Protein AF-A0A3B9K7N0-F1 (afdb_monomer)

Foldseek 3Di:
DDPDDDPPPDDPPPVVVVVVVVVVVVVVVVVVVVVVVVVVVVVVVVVVLLVVLQVVQVVVVVVVVVVLQVQLLVLLVVVDDPVVSQVSSVHQKDWDWGDRDDFKIWIWIKGADRDPDNPDDRIDGPDTDIDGNDPPPPPPPPPPDD

Radius of gyration: 33.77 Å; Cα contacts (8 Å, |Δi|>4): 117; chains: 1; bounding box: 72×51×93 Å

Secondary structure (DSSP, 8-state):
-----------TTHHHHHHHHHHHHHHHHHHHHHHHHHHHHHHHHHHHHHHHHHHHHHHHHHHHHHHHHHHHHHHHHTT--HHHHHHHTT-SEEEEEEE-SSSEEEEEEEEE---SSTTS-SEEEEEEEEEES-------------

Mean predicted aligned error: 15.05 Å

Structure (mmCIF, N/CA/C/O backbone):
data_AF-A0A3B9K7N0-F1
#
_entry.id   AF-A0A3B9K7N0-F1
#
loop_
_atom_site.group_PDB
_atom_site.id
_atom_site.type_symbol
_atom_site.label_atom_id
_atom_site.label_alt_id
_atom_site.label_comp_id
_atom_site.label_asym_id
_atom_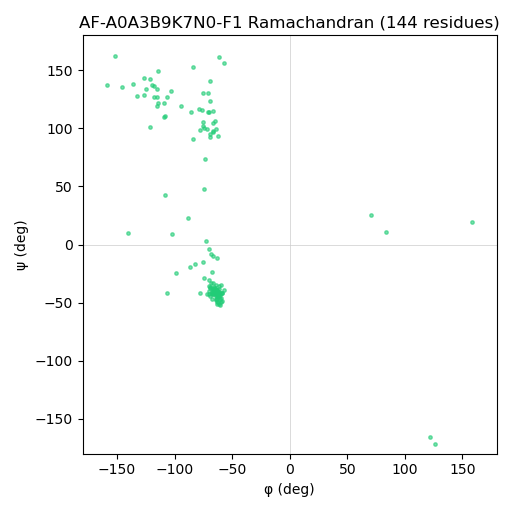site.label_entity_id
_atom_site.label_seq_id
_atom_site.pdbx_PDB_ins_code
_atom_site.Cartn_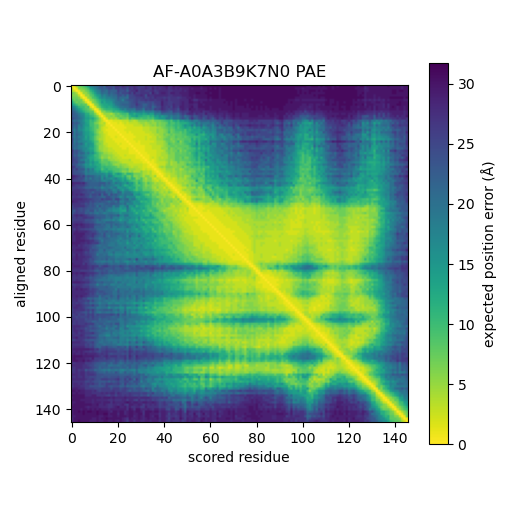x
_atom_site.Cartn_y
_atom_site.Cartn_z
_atom_site.occupancy
_atom_site.B_iso_or_equiv
_atom_site.auth_seq_id
_atom_site.auth_comp_id
_atom_site.auth_asym_id
_atom_site.auth_atom_id
_atom_site.pdbx_PDB_model_num
ATOM 1 N N . MET A 1 1 ? 36.364 42.336 -68.145 1.00 42.03 1 MET A N 1
ATOM 2 C CA . MET A 1 1 ? 36.746 42.278 -66.713 1.00 42.03 1 MET A CA 1
ATOM 3 C C . MET A 1 1 ? 36.376 40.901 -66.170 1.00 42.03 1 MET A C 1
ATOM 5 O O . MET A 1 1 ? 35.210 40.668 -65.898 1.00 42.03 1 MET A O 1
ATOM 9 N N . SER A 1 2 ? 37.329 39.967 -66.097 1.00 43.78 2 SER A N 1
ATOM 10 C CA . SER A 1 2 ? 37.081 38.584 -65.657 1.00 43.78 2 SER A CA 1
ATOM 11 C C . SER A 1 2 ? 37.687 38.366 -64.269 1.00 43.78 2 SER A C 1
ATOM 13 O O . SER A 1 2 ? 38.906 38.403 -64.105 1.00 43.78 2 SER A O 1
ATOM 15 N N . ARG A 1 3 ? 36.837 38.200 -63.247 1.00 51.91 3 ARG A N 1
ATOM 16 C CA . ARG A 1 3 ? 37.251 37.838 -61.883 1.00 51.91 3 ARG A CA 1
ATOM 17 C C . ARG A 1 3 ? 37.406 36.319 -61.808 1.00 51.91 3 ARG A C 1
ATOM 19 O O . ARG A 1 3 ? 36.464 35.604 -61.489 1.00 51.91 3 ARG A O 1
ATOM 26 N N . SER A 1 4 ? 38.615 35.839 -62.081 1.00 51.88 4 SER A N 1
ATOM 27 C CA . SER A 1 4 ? 38.997 34.448 -61.835 1.00 51.88 4 SER A CA 1
ATOM 28 C C . SER A 1 4 ? 39.195 34.224 -60.333 1.00 51.88 4 SER A C 1
ATOM 30 O O . SER A 1 4 ? 40.235 34.574 -59.771 1.00 51.88 4 SER A O 1
ATOM 32 N N . ARG A 1 5 ? 38.188 33.648 -59.669 1.00 59.75 5 ARG A N 1
ATOM 33 C CA . ARG A 1 5 ? 38.256 33.222 -58.266 1.00 59.75 5 ARG A CA 1
ATOM 34 C C . ARG A 1 5 ? 39.081 31.932 -58.193 1.00 59.75 5 ARG A C 1
ATOM 36 O O . ARG A 1 5 ? 38.597 30.865 -58.552 1.00 59.75 5 ARG A O 1
ATOM 43 N N . ARG A 1 6 ? 40.346 32.037 -57.774 1.00 51.53 6 ARG A N 1
ATOM 44 C CA . ARG A 1 6 ? 41.203 30.871 -57.512 1.00 51.53 6 ARG A CA 1
ATOM 45 C C . ARG A 1 6 ? 40.702 30.168 -56.250 1.00 51.53 6 ARG A C 1
ATOM 47 O O . ARG A 1 6 ? 40.781 30.734 -55.165 1.00 51.53 6 ARG A O 1
ATOM 54 N N . ILE A 1 7 ? 40.194 28.949 -56.401 1.00 62.69 7 ILE A N 1
ATOM 55 C CA . ILE A 1 7 ? 40.006 28.011 -55.293 1.00 62.69 7 ILE A CA 1
ATOM 56 C C . ILE A 1 7 ? 41.392 27.429 -55.011 1.00 62.69 7 ILE A C 1
ATOM 58 O O . ILE A 1 7 ? 41.884 26.575 -55.745 1.00 62.69 7 ILE A O 1
ATOM 62 N N . THR A 1 8 ? 42.076 27.957 -54.000 1.00 51.75 8 THR A N 1
ATOM 63 C CA . THR A 1 8 ? 43.315 27.369 -53.488 1.00 51.75 8 THR A CA 1
ATOM 64 C C . THR A 1 8 ? 42.966 26.090 -52.738 1.00 51.75 8 THR A C 1
ATOM 66 O O . THR A 1 8 ? 42.521 26.123 -51.594 1.00 51.75 8 THR A O 1
ATOM 69 N N . THR A 1 9 ? 43.150 24.960 -53.414 1.00 52.62 9 THR A N 1
ATOM 70 C CA . THR A 1 9 ? 43.109 23.610 -52.847 1.00 52.62 9 THR A CA 1
ATOM 71 C C . THR A 1 9 ? 44.373 23.343 -52.019 1.00 52.62 9 THR A C 1
ATOM 73 O O . THR A 1 9 ? 45.264 22.607 -52.429 1.00 52.62 9 THR A O 1
ATOM 76 N N . THR A 1 10 ? 44.470 23.951 -50.839 1.00 52.88 10 THR A N 1
ATOM 77 C CA . THR A 1 10 ? 45.488 23.603 -49.835 1.00 52.88 10 THR A CA 1
ATOM 78 C C . THR A 1 10 ? 44.758 23.180 -48.564 1.00 52.88 10 THR A C 1
ATOM 80 O O . THR A 1 10 ? 44.257 24.033 -47.841 1.00 52.88 10 THR A O 1
ATOM 83 N N . GLY A 1 11 ? 44.646 21.870 -48.302 1.00 55.78 11 GLY A N 1
ATOM 84 C CA . GLY A 1 11 ? 44.028 21.378 -47.056 1.00 55.78 11 GLY A CA 1
ATOM 85 C C . GLY A 1 11 ? 43.488 19.940 -47.039 1.00 55.78 11 GLY A C 1
ATOM 86 O O . GLY A 1 11 ? 42.659 19.622 -46.193 1.00 55.78 11 GLY A O 1
ATOM 87 N N . GLY A 1 12 ? 43.918 19.057 -47.948 1.00 59.78 12 GLY A N 1
ATOM 88 C CA . GLY A 1 12 ? 43.314 17.729 -48.163 1.00 59.78 12 GLY A CA 1
ATOM 89 C C . GLY A 1 12 ? 43.551 16.642 -47.098 1.00 59.78 12 GLY A C 1
ATOM 90 O O . GLY A 1 12 ? 43.106 15.522 -47.304 1.00 59.78 12 GLY A O 1
ATOM 91 N N . GLY A 1 13 ? 44.231 16.925 -45.979 1.00 61.78 13 GLY A N 1
ATOM 92 C CA . GLY A 1 13 ? 44.511 15.929 -44.924 1.00 61.78 13 GLY A CA 1
ATOM 93 C C . GLY A 1 13 ? 43.689 16.106 -43.640 1.00 61.78 13 GLY A C 1
ATOM 94 O O . GLY A 1 13 ? 43.159 15.141 -43.095 1.00 61.78 13 GLY A O 1
ATOM 95 N N . PHE A 1 14 ? 43.521 17.348 -43.175 1.00 61.09 14 PHE A N 1
ATOM 96 C CA . PHE A 1 14 ? 42.853 17.642 -41.899 1.00 61.09 14 PHE A CA 1
ATOM 97 C C . PHE A 1 14 ? 41.325 17.480 -41.951 1.00 61.09 14 PHE A C 1
ATOM 99 O O . PHE A 1 14 ? 40.706 17.131 -40.950 1.00 61.09 14 PHE A O 1
ATOM 106 N N . SER A 1 15 ? 40.706 17.677 -43.119 1.00 82.06 15 SER A N 1
ATOM 107 C CA . SER A 1 15 ? 39.247 17.565 -43.257 1.00 82.06 15 SER A CA 1
ATOM 108 C C . SER A 1 15 ? 38.740 16.123 -43.132 1.00 82.06 15 SER A C 1
ATOM 110 O O . SER A 1 15 ? 37.626 15.914 -42.662 1.00 82.06 15 SER A O 1
ATOM 112 N N . LEU A 1 16 ? 39.538 15.128 -43.536 1.00 83.62 16 LEU A N 1
ATOM 113 C CA . LEU A 1 16 ? 39.151 13.712 -43.491 1.00 83.62 16 LEU A CA 1
ATOM 114 C C . LEU A 1 16 ? 39.263 13.145 -42.075 1.00 83.62 16 LEU A C 1
ATOM 116 O O . LEU A 1 16 ? 38.366 12.437 -41.626 1.00 83.62 16 LEU A O 1
ATOM 120 N N . ILE A 1 17 ? 40.329 13.494 -41.350 1.00 87.88 17 ILE A N 1
ATOM 121 C CA . ILE A 1 17 ? 40.507 13.031 -39.970 1.00 87.88 17 ILE A CA 1
ATOM 122 C C . ILE A 1 17 ? 39.485 13.662 -39.019 1.00 87.88 17 ILE A C 1
ATOM 124 O O . ILE A 1 17 ? 38.956 12.971 -38.153 1.00 87.88 17 ILE A O 1
ATOM 128 N N . LEU A 1 18 ? 39.130 14.937 -39.230 1.00 88.88 18 LEU A N 1
ATOM 129 C CA . LEU A 1 18 ? 38.065 15.596 -38.473 1.00 88.88 18 LEU A CA 1
ATOM 130 C C . LEU A 1 18 ? 36.705 14.937 -38.738 1.00 88.88 18 LEU A C 1
ATOM 132 O O . LEU A 1 18 ? 35.941 14.692 -37.808 1.00 88.88 18 LEU A O 1
ATOM 136 N N . LEU A 1 19 ? 36.421 14.604 -39.999 1.00 88.94 19 LEU A N 1
ATOM 137 C CA . LEU A 1 19 ? 35.177 13.946 -40.387 1.00 88.94 19 LEU A CA 1
ATOM 138 C C . LEU A 1 19 ? 35.069 12.530 -39.805 1.00 88.94 19 LEU A C 1
ATOM 140 O O . LEU A 1 19 ? 34.014 12.164 -39.294 1.00 88.94 19 LEU A O 1
ATOM 144 N N . LEU A 1 20 ? 36.161 11.762 -39.807 1.00 91.12 20 LEU A N 1
ATOM 145 C CA . LEU A 1 20 ? 36.214 10.452 -39.152 1.00 91.12 20 LEU A CA 1
ATOM 146 C C . LEU A 1 20 ? 36.023 10.561 -37.637 1.00 91.12 20 LEU A C 1
ATOM 148 O O . LEU A 1 20 ? 35.298 9.755 -37.060 1.00 91.12 20 LEU A O 1
ATOM 152 N N . PHE A 1 21 ? 36.617 11.567 -36.993 1.00 92.69 21 PHE A N 1
ATOM 153 C CA . PHE A 1 21 ? 36.438 11.793 -35.561 1.00 92.69 21 PHE A CA 1
ATOM 154 C C . PHE A 1 21 ? 34.985 12.135 -35.212 1.00 92.69 21 PHE A C 1
ATOM 156 O O . PHE A 1 21 ? 34.425 11.560 -34.281 1.00 92.69 21 PHE A O 1
ATOM 163 N N . ILE A 1 22 ? 34.344 13.007 -35.997 1.00 92.38 22 ILE A N 1
ATOM 164 C CA . ILE A 1 22 ? 32.924 13.342 -35.827 1.00 92.38 22 ILE A CA 1
ATOM 165 C C . ILE A 1 22 ? 32.056 12.099 -36.043 1.00 92.38 22 ILE A C 1
ATOM 167 O O . ILE A 1 22 ? 31.175 11.832 -35.229 1.00 92.38 22 ILE A O 1
ATOM 171 N N . LEU A 1 23 ? 32.329 11.299 -37.078 1.00 93.88 23 LEU A N 1
ATOM 172 C CA . LEU A 1 23 ? 31.593 10.061 -37.338 1.00 93.88 23 LEU A CA 1
ATOM 173 C C . LEU A 1 23 ? 31.722 9.075 -36.167 1.00 93.88 23 LEU A C 1
ATOM 175 O O . LEU A 1 23 ? 30.716 8.557 -35.691 1.00 93.88 23 LEU A O 1
ATOM 179 N N . LEU A 1 24 ? 32.939 8.868 -35.652 1.00 92.00 24 LEU A N 1
ATOM 180 C CA . LEU A 1 24 ? 33.180 8.032 -34.473 1.00 92.00 24 LEU A CA 1
ATOM 181 C C . LEU A 1 24 ? 32.476 8.586 -33.229 1.00 92.00 24 LEU A C 1
ATOM 183 O O . LEU A 1 24 ? 31.887 7.814 -32.475 1.00 92.00 24 LEU A O 1
ATOM 187 N N . SER A 1 25 ? 32.480 9.908 -33.030 1.00 90.50 25 SER A N 1
ATOM 188 C CA . SER A 1 25 ? 31.770 10.543 -31.915 1.00 90.50 25 SER A CA 1
ATOM 189 C C . SER A 1 25 ? 30.254 10.367 -32.017 1.00 90.50 25 SER A C 1
ATOM 191 O O . SER A 1 25 ? 29.612 10.082 -31.011 1.00 90.50 25 SER A O 1
ATOM 193 N N . LEU A 1 26 ? 29.689 10.446 -33.226 1.00 92.62 26 LEU A N 1
ATOM 194 C CA . LEU A 1 26 ? 28.260 10.274 -33.468 1.00 92.62 26 LEU A CA 1
ATOM 195 C C . LEU A 1 26 ? 27.838 8.818 -33.253 1.00 92.62 26 LEU A C 1
ATOM 197 O O . LEU A 1 26 ? 26.803 8.569 -32.646 1.00 92.62 26 LEU A O 1
ATOM 201 N N . VAL A 1 27 ? 28.664 7.861 -33.690 1.00 94.19 27 VAL A N 1
ATOM 202 C CA . VAL A 1 27 ? 28.450 6.429 -33.437 1.00 94.19 27 VAL A CA 1
ATOM 203 C C . VAL A 1 27 ? 28.536 6.133 -31.941 1.00 94.19 27 VAL A C 1
ATOM 205 O O . VAL A 1 27 ? 27.628 5.510 -31.404 1.00 94.19 27 VAL A O 1
ATOM 208 N N . CYS A 1 28 ? 29.565 6.626 -31.246 1.00 91.44 28 CYS A N 1
ATOM 209 C CA . CYS A 1 28 ? 29.708 6.452 -29.800 1.00 91.44 28 CYS A CA 1
ATOM 210 C C . CYS A 1 28 ? 28.505 7.049 -29.049 1.00 91.44 28 CYS A C 1
ATOM 212 O O . CYS A 1 28 ? 27.859 6.365 -28.256 1.00 91.44 28 CYS A O 1
ATOM 214 N N . PHE A 1 29 ? 28.125 8.286 -29.373 1.00 87.62 29 PHE A N 1
ATOM 215 C CA . PHE A 1 29 ? 26.967 8.945 -28.776 1.00 87.62 29 PHE A CA 1
ATOM 216 C C . PHE A 1 29 ? 25.656 8.200 -29.064 1.00 87.62 29 PHE A C 1
ATOM 218 O O . PHE A 1 29 ? 24.862 7.993 -28.151 1.00 87.62 29 PHE A O 1
ATOM 225 N N . ALA A 1 30 ? 25.446 7.722 -30.293 1.00 89.94 30 ALA A N 1
ATOM 226 C CA . ALA A 1 30 ? 24.279 6.917 -30.647 1.00 89.94 30 ALA A CA 1
ATOM 227 C C . ALA A 1 30 ? 24.247 5.587 -29.878 1.00 89.94 30 ALA A C 1
ATOM 229 O O . ALA A 1 30 ? 23.196 5.188 -29.379 1.00 89.94 30 ALA A O 1
ATOM 230 N N . THR A 1 31 ? 25.394 4.919 -29.719 1.00 89.38 31 THR A N 1
ATOM 231 C CA . THR A 1 31 ? 25.474 3.685 -28.925 1.00 89.38 31 THR A CA 1
ATOM 232 C C . THR A 1 31 ? 25.181 3.930 -27.448 1.00 89.38 31 THR A C 1
ATOM 234 O O . THR A 1 31 ? 24.424 3.162 -26.858 1.00 89.38 31 THR A O 1
ATOM 237 N N . LEU A 1 32 ? 25.694 5.021 -26.866 1.00 86.88 32 LEU A N 1
ATOM 238 C CA . LEU A 1 32 ? 25.362 5.428 -25.499 1.00 86.88 32 LEU A CA 1
ATOM 239 C C . LEU A 1 32 ? 23.881 5.803 -25.370 1.00 86.88 32 LEU A C 1
ATOM 241 O O . LEU A 1 32 ? 23.263 5.430 -24.383 1.00 86.88 32 LEU A O 1
ATOM 245 N N . SER A 1 33 ? 23.292 6.476 -26.363 1.00 89.81 33 SER A N 1
ATOM 246 C CA . SER A 1 33 ? 21.869 6.840 -26.369 1.00 89.81 33 SER A CA 1
ATOM 247 C C . SER A 1 33 ? 20.962 5.607 -26.387 1.00 89.81 33 SER A C 1
ATOM 249 O O . SER A 1 33 ? 20.004 5.553 -25.623 1.00 89.81 33 SER A O 1
ATOM 251 N N . ILE A 1 34 ? 21.292 4.580 -27.178 1.00 85.62 34 ILE A N 1
ATOM 252 C CA . ILE A 1 34 ? 20.548 3.309 -27.199 1.00 85.62 34 ILE A CA 1
ATOM 253 C C . ILE A 1 34 ? 20.766 2.520 -25.902 1.00 85.62 34 ILE A C 1
ATOM 255 O O . ILE A 1 34 ? 19.821 1.947 -25.363 1.00 85.62 34 ILE A O 1
ATOM 259 N N . ALA A 1 35 ? 22.001 2.469 -25.395 1.00 81.19 35 ALA A N 1
ATOM 260 C CA . ALA A 1 35 ? 22.305 1.790 -24.138 1.00 81.19 35 ALA A CA 1
ATOM 261 C C . ALA A 1 35 ? 21.596 2.455 -22.947 1.00 81.19 35 ALA A C 1
ATOM 263 O O . ALA A 1 35 ? 21.023 1.745 -22.123 1.00 81.19 35 ALA A O 1
ATOM 264 N N . SER A 1 36 ? 21.576 3.793 -22.904 1.00 78.75 36 SER A N 1
ATOM 265 C CA . SER A 1 36 ? 20.813 4.582 -21.932 1.00 78.75 36 SER A CA 1
ATOM 266 C C . SER A 1 36 ? 19.328 4.298 -22.072 1.00 78.75 36 SER A C 1
ATOM 268 O O . SER A 1 36 ? 18.722 3.878 -21.103 1.00 78.75 36 SER A O 1
ATOM 270 N N . ALA A 1 37 ? 18.762 4.382 -23.282 1.00 79.44 37 ALA A N 1
ATOM 271 C CA . ALA A 1 37 ? 17.339 4.131 -23.504 1.00 79.44 37 ALA A CA 1
ATOM 272 C C . ALA A 1 37 ? 16.900 2.733 -23.038 1.00 79.44 37 ALA A C 1
ATOM 274 O O . ALA A 1 37 ? 15.842 2.595 -22.441 1.00 79.44 37 ALA A O 1
ATOM 275 N N . ARG A 1 38 ? 17.726 1.698 -23.245 1.00 71.00 38 ARG A N 1
ATOM 276 C CA . ARG A 1 38 ? 17.452 0.339 -22.737 1.00 71.00 38 ARG A CA 1
ATOM 277 C C . ARG A 1 38 ? 17.559 0.234 -21.217 1.00 71.00 38 ARG A C 1
ATOM 279 O O . ARG A 1 38 ? 16.814 -0.523 -20.598 1.00 71.00 38 ARG A O 1
ATOM 286 N N . ALA A 1 39 ? 18.517 0.936 -20.615 1.00 70.62 39 ALA A N 1
ATOM 287 C CA . ALA A 1 39 ? 18.645 0.992 -19.162 1.00 70.62 39 ALA A CA 1
ATOM 288 C C . ALA A 1 39 ? 17.454 1.734 -18.536 1.00 70.62 39 ALA A C 1
ATOM 290 O O . ALA A 1 39 ? 16.888 1.252 -17.556 1.00 70.62 39 ALA A O 1
ATOM 291 N N . ASP A 1 40 ? 17.045 2.842 -19.152 1.00 75.00 40 ASP A N 1
ATOM 292 C CA . ASP A 1 40 ? 15.901 3.662 -18.765 1.00 75.00 40 ASP A CA 1
ATOM 293 C C . ASP A 1 40 ? 14.580 2.897 -18.947 1.00 75.00 40 ASP A C 1
ATOM 295 O O . ASP A 1 40 ? 13.730 2.947 -18.066 1.00 75.00 40 ASP A O 1
ATOM 299 N N . GLU A 1 41 ? 14.421 2.119 -20.024 1.00 66.81 41 GLU A N 1
ATOM 300 C CA . GLU A 1 41 ? 13.249 1.262 -20.271 1.00 66.81 41 GLU A CA 1
ATOM 301 C C . GLU A 1 41 ? 13.109 0.172 -19.203 1.00 66.81 41 GLU A C 1
ATOM 303 O O . GLU A 1 41 ? 12.066 0.066 -18.560 1.00 66.81 41 GLU A O 1
ATOM 308 N N . LYS A 1 42 ? 14.181 -0.581 -18.929 1.00 69.94 42 LYS A N 1
ATOM 309 C CA . LYS A 1 42 ? 14.178 -1.607 -17.872 1.00 69.94 42 LYS A CA 1
ATOM 310 C C . LYS A 1 42 ? 13.886 -1.010 -16.494 1.00 69.94 42 LYS A C 1
ATOM 312 O O . LYS A 1 42 ? 13.297 -1.665 -15.634 1.00 69.94 42 LYS A O 1
ATOM 317 N N . LEU A 1 43 ? 14.353 0.210 -16.250 1.00 68.81 43 LEU A N 1
ATOM 318 C CA . LEU A 1 43 ? 14.085 0.924 -15.012 1.00 68.81 43 LEU A CA 1
ATOM 319 C C . LEU A 1 43 ? 12.620 1.390 -14.951 1.00 68.81 43 LEU A C 1
ATOM 321 O O . LEU A 1 43 ? 11.975 1.213 -13.921 1.00 68.81 43 LEU A O 1
ATOM 325 N N . ALA A 1 44 ? 12.079 1.913 -16.052 1.00 64.44 44 ALA A N 1
ATOM 326 C CA . ALA A 1 44 ? 10.685 2.332 -16.169 1.00 64.44 44 ALA A CA 1
ATOM 327 C C . ALA A 1 44 ? 9.705 1.161 -16.000 1.00 64.44 44 ALA A C 1
ATOM 329 O O . ALA A 1 44 ? 8.693 1.323 -15.323 1.00 64.44 44 ALA A O 1
ATOM 330 N N . GLU A 1 45 ? 10.017 -0.019 -16.541 1.00 70.00 45 GLU A N 1
ATOM 331 C CA . GLU A 1 45 ? 9.237 -1.241 -16.309 1.00 70.00 45 GLU A CA 1
ATOM 332 C C . GLU A 1 45 ? 9.195 -1.599 -14.825 1.00 70.00 45 GLU A C 1
ATOM 334 O O . GLU A 1 45 ? 8.114 -1.745 -14.264 1.00 70.00 45 GLU A O 1
ATOM 339 N N . LYS A 1 46 ? 10.351 -1.631 -14.151 1.00 70.69 46 LYS A N 1
ATOM 340 C CA . LYS A 1 46 ? 10.404 -1.896 -12.706 1.00 70.69 46 LYS A CA 1
ATOM 341 C C . LYS A 1 46 ? 9.601 -0.887 -11.890 1.00 70.69 46 LYS A C 1
ATOM 343 O O . LYS A 1 46 ? 8.921 -1.275 -10.945 1.00 70.69 46 LYS A O 1
ATOM 348 N N . TYR A 1 47 ? 9.684 0.397 -12.237 1.00 65.88 47 TYR A N 1
ATOM 349 C CA . TYR A 1 47 ? 8.896 1.433 -11.572 1.00 65.88 47 TYR A CA 1
ATOM 350 C C . TYR A 1 47 ? 7.397 1.259 -11.815 1.00 65.88 47 TYR A C 1
ATOM 352 O O . TYR A 1 47 ? 6.614 1.436 -10.884 1.00 65.88 47 TYR A O 1
ATOM 360 N N . ARG A 1 48 ? 6.992 0.896 -13.038 1.00 63.28 48 ARG A N 1
ATOM 361 C CA . ARG A 1 48 ? 5.591 0.619 -13.364 1.00 63.28 48 ARG A CA 1
ATOM 362 C C . ARG A 1 48 ? 5.072 -0.574 -12.568 1.00 63.28 48 ARG A C 1
ATOM 364 O O . ARG A 1 48 ? 4.051 -0.443 -11.909 1.00 63.28 48 ARG A O 1
ATOM 371 N N . ASP A 1 49 ? 5.802 -1.682 -12.563 1.00 71.81 49 ASP A N 1
ATOM 372 C CA . ASP A 1 49 ? 5.389 -2.904 -11.870 1.00 71.81 49 ASP A CA 1
ATOM 373 C C . ASP A 1 49 ? 5.294 -2.678 -10.348 1.00 71.81 49 ASP A C 1
ATOM 375 O O . ASP A 1 49 ? 4.350 -3.129 -9.698 1.00 71.81 49 ASP A O 1
ATOM 379 N N . GLN A 1 50 ? 6.227 -1.909 -9.773 1.00 74.31 50 GLN A N 1
ATOM 380 C CA . GLN A 1 50 ? 6.167 -1.506 -8.365 1.00 74.31 50 GLN A CA 1
ATOM 381 C C . GLN A 1 50 ? 4.932 -0.644 -8.064 1.00 74.31 50 GLN A C 1
ATOM 383 O O . GLN A 1 50 ? 4.269 -0.831 -7.044 1.00 74.31 50 GLN A O 1
ATOM 388 N N . ASN A 1 51 ? 4.622 0.301 -8.947 1.00 76.00 51 ASN A N 1
ATOM 389 C CA . ASN A 1 51 ? 3.485 1.197 -8.798 1.00 76.00 51 ASN A CA 1
ATOM 390 C C . ASN A 1 51 ? 2.148 0.446 -8.930 1.00 76.00 51 ASN A C 1
ATOM 392 O O . ASN A 1 51 ? 1.253 0.640 -8.110 1.00 76.00 51 ASN A O 1
ATOM 396 N N . ASP A 1 52 ? 2.035 -0.468 -9.894 1.00 81.31 52 ASP A N 1
ATOM 397 C CA . ASP A 1 52 ? 0.849 -1.309 -10.083 1.00 81.31 52 ASP A CA 1
ATOM 398 C C . ASP A 1 52 ? 0.609 -2.207 -8.861 1.00 81.31 52 ASP A C 1
ATOM 400 O O . ASP A 1 52 ? -0.515 -2.303 -8.363 1.00 81.31 52 ASP A O 1
ATOM 404 N N . SER A 1 53 ? 1.671 -2.802 -8.311 1.00 81.75 53 SER A N 1
ATOM 405 C CA . SER A 1 53 ? 1.568 -3.624 -7.105 1.00 81.75 53 SER A CA 1
ATOM 406 C C . SER A 1 53 ? 1.158 -2.825 -5.866 1.00 81.75 53 SER A C 1
ATOM 408 O O . SER A 1 53 ? 0.409 -3.343 -5.037 1.00 81.75 53 SER A O 1
ATOM 410 N N . TYR A 1 54 ? 1.622 -1.579 -5.730 1.00 82.06 54 TYR A N 1
ATOM 411 C CA . TYR A 1 54 ? 1.201 -0.698 -4.640 1.00 82.06 54 TYR A CA 1
ATOM 412 C C . TYR A 1 54 ? -0.295 -0.379 -4.729 1.00 82.06 54 TYR A C 1
ATOM 414 O O . TYR A 1 54 ? -1.013 -0.519 -3.739 1.00 82.06 54 TYR A O 1
ATOM 422 N N . TYR A 1 55 ? -0.790 -0.015 -5.915 1.00 85.06 55 TYR A N 1
ATOM 423 C CA . TYR A 1 55 ? -2.215 0.273 -6.093 1.00 85.06 55 TYR A CA 1
ATOM 424 C C . TYR A 1 55 ? -3.097 -0.965 -5.916 1.00 85.06 55 TYR A C 1
ATOM 426 O O . TYR A 1 55 ? -4.204 -0.846 -5.393 1.00 85.06 55 TYR A O 1
ATOM 434 N N 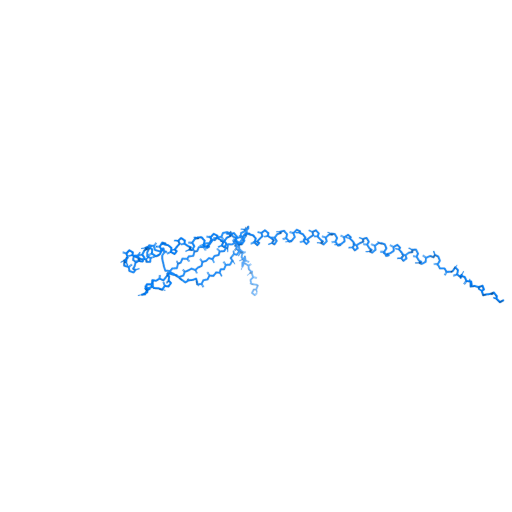. HIS A 1 56 ? -2.609 -2.151 -6.287 1.00 87.25 56 HIS A N 1
ATOM 435 C CA . HIS A 1 56 ? -3.309 -3.402 -6.008 1.00 87.25 56 HIS A CA 1
ATOM 436 C C . HIS A 1 56 ? -3.463 -3.639 -4.499 1.00 87.25 56 HIS A C 1
ATOM 438 O O . HIS A 1 56 ? -4.574 -3.866 -4.022 1.00 87.25 56 HIS A O 1
ATOM 444 N N . ALA A 1 57 ? -2.373 -3.503 -3.736 1.00 86.31 57 ALA A N 1
ATOM 445 C CA . ALA A 1 57 ? -2.390 -3.637 -2.279 1.00 86.31 57 ALA A CA 1
ATOM 446 C C . ALA A 1 57 ? -3.296 -2.593 -1.608 1.00 86.31 57 ALA A C 1
ATOM 448 O O . ALA A 1 57 ? -4.010 -2.905 -0.657 1.00 86.31 57 ALA A O 1
ATOM 449 N N . LEU A 1 58 ? -3.305 -1.361 -2.124 1.00 83.94 58 LEU A N 1
ATOM 450 C CA . LEU A 1 58 ? -4.179 -0.300 -1.627 1.00 83.94 58 LEU A CA 1
ATOM 451 C C . LEU A 1 58 ? -5.659 -0.609 -1.886 1.00 83.94 58 LEU A C 1
ATOM 453 O O . LEU A 1 58 ? -6.507 -0.358 -1.034 1.00 83.94 58 LEU A O 1
ATOM 457 N N . ASN A 1 59 ? -5.981 -1.184 -3.044 1.00 88.00 59 ASN A N 1
ATOM 458 C CA . ASN A 1 59 ? -7.349 -1.581 -3.353 1.00 88.00 59 ASN A CA 1
ATOM 459 C C . ASN A 1 59 ? -7.829 -2.734 -2.454 1.00 88.00 59 ASN A C 1
ATOM 461 O O . ASN A 1 59 ? -8.955 -2.702 -1.964 1.00 88.00 59 ASN A O 1
ATOM 465 N N . GLU A 1 60 ? -6.969 -3.719 -2.181 1.00 89.25 60 GLU A N 1
ATOM 466 C CA . GLU A 1 60 ? -7.261 -4.775 -1.200 1.00 89.25 60 GLU A CA 1
ATOM 467 C C . GLU A 1 60 ? -7.469 -4.210 0.208 1.00 89.25 60 GLU A C 1
ATOM 469 O O . GLU A 1 60 ? -8.384 -4.623 0.921 1.00 89.25 60 GLU A O 1
ATOM 474 N N . ALA A 1 61 ? -6.647 -3.236 0.595 1.00 87.50 61 ALA A N 1
ATOM 475 C CA . ALA A 1 61 ? -6.798 -2.519 1.847 1.00 87.50 61 ALA A CA 1
ATOM 476 C C . ALA A 1 61 ? -8.146 -1.798 1.950 1.00 87.50 61 ALA A C 1
ATOM 478 O O . ALA A 1 61 ? -8.816 -1.917 2.973 1.00 87.50 61 ALA A O 1
ATOM 479 N N . HIS A 1 62 ? -8.569 -1.088 0.903 1.00 87.31 62 HIS A N 1
ATOM 480 C CA . HIS A 1 62 ? -9.876 -0.432 0.879 1.00 87.31 62 HIS A CA 1
ATOM 481 C C . HIS A 1 62 ? -11.027 -1.435 0.966 1.00 87.31 62 HIS A C 1
ATOM 483 O O . HIS A 1 62 ? -11.924 -1.236 1.779 1.00 87.31 62 HIS A O 1
ATOM 489 N N . ALA A 1 63 ? -10.973 -2.538 0.215 1.00 89.94 63 ALA A N 1
ATOM 490 C CA . ALA A 1 63 ? -11.989 -3.587 0.301 1.00 89.94 63 ALA A CA 1
ATOM 491 C C . ALA A 1 63 ? -12.085 -4.168 1.723 1.00 89.94 63 ALA A C 1
ATOM 493 O O . ALA A 1 63 ? -13.175 -4.345 2.261 1.00 89.94 63 ALA A O 1
ATOM 494 N N . TRP A 1 64 ? -10.940 -4.394 2.373 1.00 90.56 64 TRP A N 1
ATOM 495 C CA . TRP A 1 64 ? -10.907 -4.840 3.765 1.00 90.56 64 TRP A CA 1
ATOM 496 C C . TRP A 1 64 ? -11.481 -3.799 4.740 1.00 90.56 64 TRP A C 1
ATOM 498 O O . TRP A 1 64 ? -12.164 -4.174 5.692 1.00 90.56 64 TRP A O 1
ATOM 508 N N . LEU A 1 65 ? -11.236 -2.504 4.514 1.00 87.69 65 LEU A N 1
ATOM 509 C CA . LEU A 1 65 ? -11.820 -1.432 5.325 1.00 87.69 65 LEU A CA 1
ATOM 510 C C . LEU A 1 65 ? -13.338 -1.336 5.159 1.00 87.69 65 LEU A C 1
ATOM 512 O O . LEU A 1 65 ? -14.031 -1.120 6.147 1.00 87.69 65 LEU A O 1
ATOM 516 N N . GLU A 1 66 ? -13.859 -1.522 3.946 1.00 88.88 66 GLU A N 1
ATOM 517 C CA . GLU A 1 66 ? -15.306 -1.539 3.690 1.00 88.88 66 GLU A CA 1
ATOM 518 C C . GLU A 1 66 ? -16.002 -2.701 4.408 1.00 88.88 66 GLU A C 1
ATOM 520 O O . GLU A 1 66 ? -17.092 -2.534 4.961 1.00 88.88 66 GLU A O 1
ATOM 525 N N . ASP A 1 67 ? -15.373 -3.876 4.428 1.00 89.50 67 ASP A N 1
ATOM 526 C CA . ASP A 1 67 ? -15.882 -5.020 5.183 1.00 89.50 67 ASP A CA 1
ATOM 527 C C . ASP A 1 67 ? -15.806 -4.778 6.695 1.00 89.50 67 ASP A C 1
ATOM 529 O O . ASP A 1 67 ? -16.780 -5.034 7.403 1.00 89.50 67 ASP A O 1
ATOM 533 N N . LEU A 1 68 ? -14.703 -4.199 7.183 1.00 88.31 68 LEU A N 1
ATOM 534 C CA . LEU A 1 68 ? -14.564 -3.818 8.589 1.00 88.31 68 LEU A CA 1
ATOM 535 C C . LEU A 1 68 ? -15.639 -2.808 9.014 1.00 88.31 68 LEU A C 1
ATOM 537 O O . LEU A 1 68 ? -16.200 -2.944 10.098 1.00 88.31 68 LEU A O 1
ATOM 541 N N . ASP A 1 69 ? -15.945 -1.812 8.181 1.00 88.06 69 ASP A N 1
ATOM 542 C CA . ASP A 1 69 ? -16.967 -0.805 8.483 1.00 88.06 69 ASP A CA 1
ATOM 543 C C . ASP A 1 69 ? -18.356 -1.447 8.627 1.00 88.06 69 ASP A C 1
ATOM 545 O O . ASP A 1 69 ? -19.076 -1.187 9.592 1.00 88.06 69 ASP A O 1
ATOM 549 N N . ARG A 1 70 ? -18.691 -2.382 7.730 1.00 88.06 70 ARG A N 1
ATOM 550 C CA . ARG A 1 70 ? -19.941 -3.159 7.773 1.00 88.06 70 ARG A CA 1
ATOM 551 C C . ARG A 1 70 ? -20.049 -4.015 9.037 1.00 88.06 70 ARG A C 1
ATOM 553 O O . ARG A 1 70 ? -21.119 -4.089 9.655 1.00 88.06 70 ARG A O 1
ATOM 560 N N . ASP A 1 71 ? -18.952 -4.662 9.418 1.00 88.56 71 ASP A N 1
ATOM 561 C CA . ASP A 1 71 ? -18.884 -5.506 10.609 1.00 88.56 71 ASP A CA 1
ATOM 562 C C . ASP A 1 71 ? -19.025 -4.661 11.884 1.00 88.56 71 ASP A C 1
ATOM 564 O O . ASP A 1 71 ? -19.842 -4.977 12.754 1.00 88.56 71 ASP A O 1
ATOM 568 N N . LEU A 1 72 ? -18.296 -3.543 11.980 1.00 87.31 72 LEU A N 1
ATOM 569 C CA . LEU A 1 72 ? -18.373 -2.620 13.116 1.00 87.31 72 LEU A CA 1
ATOM 570 C C . LEU A 1 72 ? -19.753 -1.961 13.230 1.00 87.31 72 LEU A C 1
ATOM 572 O O . LEU A 1 72 ? -20.276 -1.838 14.341 1.00 87.31 72 LEU A O 1
ATOM 576 N N . GLU A 1 73 ? 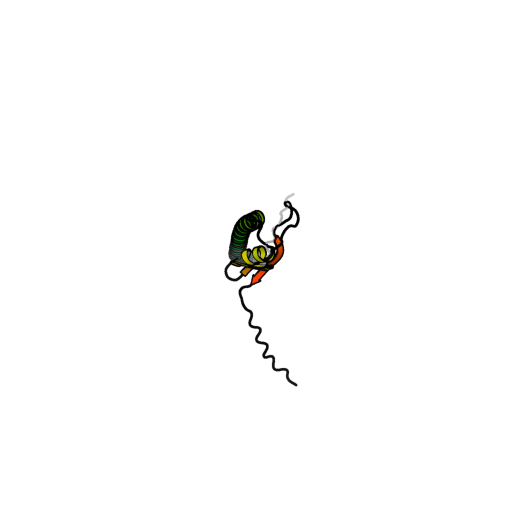-20.380 -1.594 12.109 1.00 87.38 73 GLU A N 1
ATOM 577 C CA . GLU A 1 73 ? -21.744 -1.061 12.095 1.00 87.38 73 GLU A CA 1
ATOM 578 C C . GLU A 1 73 ? -22.745 -2.091 12.638 1.00 87.38 73 GLU A C 1
ATOM 580 O O . GLU A 1 73 ? -23.596 -1.761 13.472 1.00 87.38 73 GLU A O 1
ATOM 585 N N . THR A 1 74 ? -22.629 -3.348 12.208 1.00 87.69 74 THR A N 1
ATOM 586 C CA . THR A 1 74 ? -23.497 -4.440 12.675 1.00 87.69 74 THR A CA 1
ATOM 587 C C . THR A 1 74 ? -23.318 -4.669 14.177 1.00 87.69 74 THR A C 1
ATOM 589 O O . THR A 1 74 ? -24.300 -4.681 14.921 1.00 87.69 74 THR A O 1
ATOM 592 N N . LEU A 1 75 ? -22.070 -4.730 14.651 1.00 87.12 75 LEU A N 1
ATOM 593 C CA . LEU A 1 75 ? -21.745 -4.866 16.075 1.00 87.12 75 LEU A CA 1
ATOM 594 C C . LEU A 1 75 ? -22.262 -3.691 16.916 1.00 87.12 75 LEU A C 1
ATOM 596 O O . LEU A 1 75 ? -22.677 -3.873 18.064 1.00 87.12 75 LEU A O 1
ATOM 600 N N . TYR A 1 76 ? -22.240 -2.477 16.363 1.00 85.31 76 TYR A N 1
ATOM 601 C CA . TYR A 1 76 ? -22.785 -1.299 17.028 1.00 85.31 76 TYR A CA 1
ATOM 602 C C . TYR A 1 76 ? -24.314 -1.358 17.130 1.00 85.31 76 TYR A C 1
ATOM 604 O O . TYR A 1 76 ? -24.863 -1.080 18.202 1.00 85.31 76 TYR A O 1
ATOM 612 N N . ARG A 1 77 ? -25.002 -1.751 16.048 1.00 84.88 77 ARG A N 1
ATOM 613 C CA . ARG A 1 77 ? -26.470 -1.894 15.999 1.00 84.88 77 ARG A CA 1
ATOM 614 C C . ARG A 1 77 ? -26.991 -2.980 16.934 1.00 84.88 77 ARG A C 1
ATOM 616 O O . ARG A 1 77 ? -28.042 -2.783 17.541 1.00 84.88 77 ARG A O 1
ATOM 623 N N . ASP A 1 78 ? -26.242 -4.065 17.104 1.00 85.56 78 ASP A N 1
ATOM 624 C CA . ASP A 1 78 ? -26.585 -5.152 18.029 1.00 85.56 78 ASP A CA 1
ATOM 625 C C . ASP A 1 78 ? -26.543 -4.722 19.508 1.00 85.56 78 ASP A C 1
ATOM 627 O O . ASP A 1 78 ? -27.020 -5.443 20.387 1.00 85.56 78 ASP A O 1
ATOM 631 N N . GLY A 1 79 ? -26.019 -3.527 19.811 1.00 76.19 79 GLY A N 1
ATOM 632 C CA . GLY A 1 79 ? -26.100 -2.937 21.147 1.00 76.19 79 GLY A CA 1
ATOM 633 C C . GLY A 1 79 ? -25.225 -3.638 22.187 1.00 76.19 79 GLY A C 1
ATOM 634 O O . GLY A 1 79 ? -25.520 -3.571 23.382 1.00 76.19 79 GLY A O 1
ATOM 635 N N . ALA A 1 80 ? -24.147 -4.300 21.754 1.00 75.44 80 ALA A N 1
ATOM 636 C CA . ALA A 1 80 ? -23.216 -5.008 22.630 1.00 75.44 80 ALA A CA 1
ATOM 637 C C . ALA A 1 80 ? -22.607 -4.091 23.716 1.00 75.44 80 ALA A C 1
ATOM 639 O O . ALA A 1 80 ? -22.528 -2.865 23.563 1.00 75.44 80 ALA A O 1
ATOM 640 N N . SER A 1 81 ? -22.154 -4.670 24.835 1.00 83.12 81 SER A N 1
ATOM 641 C CA . SER A 1 81 ? -21.403 -3.913 25.847 1.00 83.12 81 SER A CA 1
ATOM 642 C C . SER A 1 81 ? -20.098 -3.362 25.261 1.00 83.12 81 SER A C 1
ATOM 644 O O . SER A 1 81 ? -19.621 -3.827 24.227 1.00 83.12 81 SER A O 1
ATOM 646 N N . GLU A 1 82 ? -19.510 -2.354 25.909 1.00 81.25 82 GLU A N 1
ATOM 647 C CA . GLU A 1 82 ? -18.278 -1.736 25.406 1.00 81.25 82 GLU A CA 1
ATOM 648 C C . GLU A 1 82 ? -17.130 -2.750 25.315 1.00 81.25 82 GLU A C 1
ATOM 650 O O . GLU A 1 82 ? -16.455 -2.807 24.288 1.00 81.25 82 GLU A O 1
ATOM 655 N N . GLU A 1 83 ? -16.950 -3.608 26.326 1.00 82.88 83 GLU A N 1
ATOM 656 C CA . GLU A 1 83 ? -15.910 -4.639 26.269 1.00 82.88 83 GLU A CA 1
ATOM 657 C C . GLU A 1 83 ? -16.191 -5.694 25.193 1.00 82.88 83 GLU A C 1
ATOM 659 O O . GLU A 1 83 ? -15.265 -6.122 24.506 1.00 82.88 83 GLU A O 1
ATOM 664 N N . ALA A 1 84 ? -17.455 -6.093 25.012 1.00 83.75 84 ALA A N 1
ATOM 665 C CA . ALA A 1 84 ? -17.836 -7.081 24.005 1.00 83.75 84 ALA A CA 1
ATOM 666 C C . ALA A 1 84 ? -17.642 -6.549 22.577 1.00 83.75 84 ALA A C 1
ATOM 668 O O . ALA A 1 84 ? -17.182 -7.291 21.712 1.00 83.75 84 ALA A O 1
ATOM 669 N N . TYR A 1 85 ? -17.923 -5.263 22.347 1.00 85.50 85 TYR A N 1
ATOM 670 C CA . TYR A 1 85 ? -17.685 -4.593 21.068 1.00 85.50 85 TYR A CA 1
ATOM 671 C C . TYR A 1 85 ? -16.199 -4.613 20.694 1.00 85.50 85 TYR A C 1
ATOM 673 O O . TYR A 1 85 ? -15.845 -5.081 19.616 1.00 85.50 85 TYR A O 1
ATOM 681 N N . PHE A 1 86 ? -15.312 -4.178 21.598 1.00 84.69 86 PHE A N 1
ATOM 682 C CA . PHE A 1 86 ? -13.871 -4.175 21.315 1.00 84.69 86 PHE A CA 1
ATOM 683 C C . PHE A 1 86 ? -13.284 -5.584 21.212 1.00 84.69 86 PHE A C 1
ATOM 685 O O . PHE A 1 86 ? -12.369 -5.801 20.424 1.00 84.69 86 PHE A O 1
ATOM 692 N N . ALA A 1 87 ? -13.800 -6.551 21.975 1.00 85.06 87 ALA A N 1
ATOM 693 C CA . ALA A 1 87 ? -13.383 -7.944 21.849 1.00 85.06 87 ALA A CA 1
ATOM 694 C C . ALA A 1 87 ? -13.779 -8.534 20.484 1.00 85.06 87 ALA A C 1
ATOM 696 O O . ALA A 1 87 ? -12.964 -9.205 19.854 1.00 85.06 87 ALA A O 1
ATOM 697 N N . ALA A 1 88 ? -14.996 -8.250 20.010 1.00 83.38 88 ALA A N 1
ATOM 698 C CA . ALA A 1 88 ? -15.483 -8.700 18.707 1.00 83.38 88 ALA A CA 1
ATOM 699 C C . ALA A 1 88 ? -14.777 -7.996 17.536 1.00 83.38 88 ALA A C 1
ATOM 701 O O . ALA A 1 88 ? -14.473 -8.637 16.536 1.00 83.38 88 ALA A O 1
ATOM 702 N N . ALA A 1 89 ? -14.439 -6.713 17.689 1.00 83.25 89 ALA A N 1
ATOM 703 C CA . ALA A 1 89 ? -13.674 -5.938 16.712 1.00 83.25 89 ALA A CA 1
ATOM 704 C C . ALA A 1 89 ? -12.19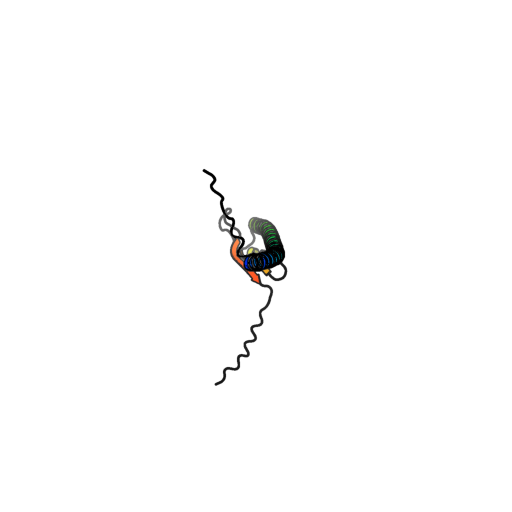0 -6.353 16.605 1.00 83.25 89 ALA A C 1
ATOM 706 O O . ALA A 1 89 ? -11.461 -5.810 15.782 1.00 83.25 89 ALA A O 1
ATOM 707 N N . GLY A 1 90 ? -11.713 -7.287 17.437 1.00 82.56 90 GLY A N 1
ATOM 708 C CA . GLY A 1 90 ? -10.314 -7.727 17.442 1.00 82.56 90 GLY A CA 1
ATOM 709 C C . GLY A 1 90 ? -9.365 -6.836 18.252 1.00 82.56 90 GLY A C 1
ATOM 710 O O . GLY A 1 90 ? -8.151 -7.022 18.188 1.00 82.56 90 GLY A O 1
ATOM 711 N N . GLY A 1 91 ? -9.898 -5.905 19.047 1.00 84.62 91 GLY A N 1
ATOM 712 C CA . GLY A 1 91 ? -9.148 -5.040 19.954 1.00 84.62 91 GLY A CA 1
ATOM 713 C C . GLY A 1 91 ? -9.424 -3.551 19.750 1.00 84.62 91 GLY A C 1
ATOM 714 O O . GLY A 1 91 ? -10.321 -3.142 19.019 1.00 84.62 91 GLY A O 1
ATOM 715 N N . ARG A 1 92 ? -8.637 -2.718 20.441 1.00 82.31 92 ARG A N 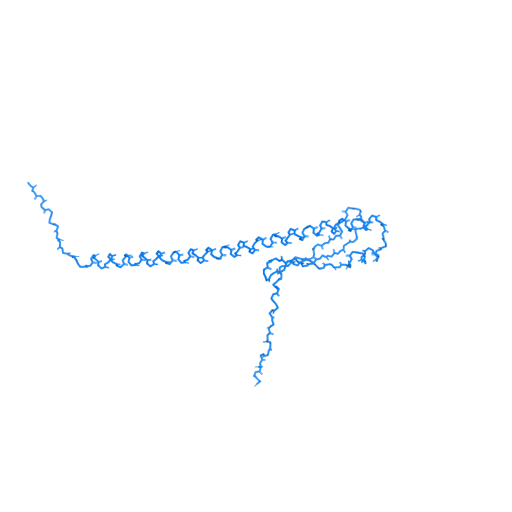1
ATOM 716 C CA . ARG A 1 92 ? -8.662 -1.249 20.285 1.00 82.31 92 ARG A CA 1
ATOM 717 C C . ARG A 1 92 ? -7.750 -0.769 19.159 1.00 82.31 92 ARG A C 1
ATOM 719 O O . ARG A 1 92 ? -7.919 0.342 18.678 1.00 82.31 92 ARG A O 1
ATOM 726 N N . GLU A 1 93 ? -6.796 -1.599 18.759 1.00 83.88 93 GLU A N 1
ATOM 727 C CA . GLU A 1 93 ? -5.855 -1.318 17.686 1.00 83.88 93 GLU A CA 1
ATOM 728 C C . GLU A 1 93 ? -5.786 -2.535 16.768 1.00 83.88 93 GLU A C 1
ATOM 730 O O . GLU A 1 93 ? -5.572 -3.659 17.227 1.00 83.88 93 GLU A O 1
ATOM 735 N N . LEU A 1 94 ? -5.980 -2.307 15.474 1.00 84.00 94 LEU A N 1
ATOM 736 C CA . LEU A 1 94 ? -5.858 -3.315 14.433 1.00 84.00 94 LEU A CA 1
ATOM 737 C C . LEU A 1 94 ? -4.708 -2.929 13.520 1.00 84.00 94 LEU A C 1
ATOM 739 O O . LEU A 1 94 ? -4.667 -1.823 12.986 1.00 84.00 94 LEU A O 1
ATOM 743 N N . THR A 1 95 ? -3.783 -3.862 13.319 1.00 85.56 95 THR A N 1
ATOM 744 C CA . THR A 1 95 ? -2.732 -3.724 12.312 1.00 85.56 95 THR A CA 1
ATOM 745 C C . THR A 1 95 ? -2.923 -4.786 11.248 1.00 85.56 95 THR A C 1
ATOM 747 O O . THR A 1 95 ? -2.903 -5.982 11.550 1.00 85.56 95 THR A O 1
ATOM 750 N N . LYS A 1 96 ? -3.080 -4.359 9.996 1.00 85.69 96 LYS A N 1
ATOM 751 C CA . LYS A 1 96 ? -3.192 -5.252 8.842 1.00 85.69 96 LYS A CA 1
ATOM 752 C C . LYS A 1 96 ? -2.087 -4.946 7.838 1.00 85.69 96 LYS A C 1
ATOM 754 O O . LYS A 1 96 ? -1.702 -3.794 7.663 1.00 85.69 96 LYS A O 1
ATOM 759 N N . ARG A 1 97 ? -1.557 -5.997 7.211 1.00 85.69 97 ARG A N 1
ATOM 760 C CA . ARG A 1 97 ? -0.496 -5.916 6.202 1.00 85.69 97 ARG A CA 1
ATOM 761 C C . ARG A 1 97 ? -1.005 -6.461 4.874 1.00 85.69 97 ARG A C 1
ATOM 763 O O . ARG A 1 97 ? -1.632 -7.522 4.869 1.00 85.69 97 ARG A O 1
ATOM 770 N N . PHE A 1 98 ? -0.698 -5.755 3.795 1.00 83.44 98 PHE A N 1
ATOM 771 C CA . PHE A 1 98 ? -1.025 -6.101 2.413 1.00 83.44 98 PHE A CA 1
ATOM 772 C C . PHE A 1 98 ? 0.266 -6.109 1.602 1.00 83.44 98 PHE A C 1
ATOM 774 O O . PHE A 1 98 ? 1.070 -5.190 1.731 1.00 83.44 98 PHE A O 1
ATOM 781 N N . SER A 1 99 ? 0.488 -7.133 0.784 1.00 82.12 99 SER A N 1
ATOM 782 C CA . SER A 1 99 ? 1.734 -7.242 0.024 1.00 82.12 99 SER A CA 1
ATOM 783 C C . SER A 1 99 ? 1.720 -6.271 -1.157 1.00 82.12 99 SER A C 1
ATOM 785 O O . SER A 1 99 ? 0.898 -6.395 -2.060 1.00 82.12 99 SER A O 1
ATOM 787 N N . ALA A 1 100 ? 2.623 -5.291 -1.139 1.00 80.50 100 ALA A N 1
ATOM 788 C CA . ALA A 1 100 ? 2.764 -4.221 -2.128 1.00 80.50 100 ALA A CA 1
ATOM 789 C C . ALA A 1 100 ? 4.023 -4.425 -2.994 1.00 80.50 100 ALA A C 1
ATOM 791 O O . ALA A 1 100 ? 4.781 -3.489 -3.262 1.00 80.50 100 ALA A O 1
ATOM 792 N N . GLY A 1 101 ? 4.261 -5.670 -3.411 1.00 75.38 101 GLY A N 1
ATOM 793 C CA . GLY A 1 101 ? 5.321 -6.060 -4.342 1.00 75.38 101 GLY A CA 1
ATOM 794 C C . GLY A 1 101 ? 6.281 -7.082 -3.746 1.00 75.38 101 GLY A C 1
ATOM 795 O O . GLY A 1 101 ? 6.013 -7.685 -2.714 1.00 75.38 101 GLY A O 1
ATOM 796 N N . GLU A 1 102 ? 7.434 -7.280 -4.391 1.00 68.94 102 GLU A N 1
ATOM 797 C CA . GLU A 1 102 ? 8.384 -8.332 -3.987 1.00 68.94 102 GLU A CA 1
ATOM 798 C C . GLU A 1 102 ? 9.047 -8.097 -2.621 1.00 68.94 102 GLU A C 1
A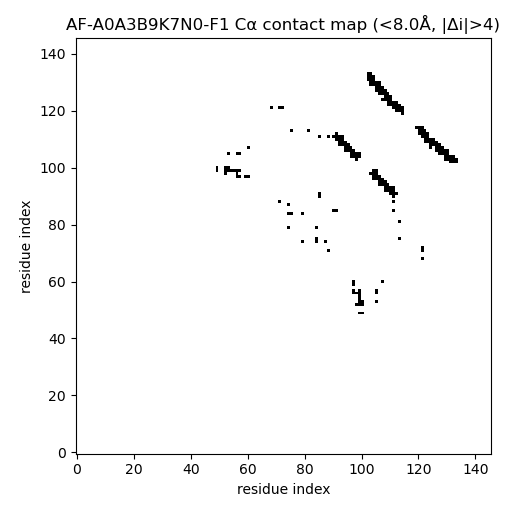TOM 800 O O . GLU A 1 102 ? 9.532 -9.044 -2.011 1.00 68.94 102 GLU A O 1
ATOM 805 N N . ASN A 1 103 ? 9.121 -6.849 -2.147 1.00 73.06 103 ASN A N 1
ATOM 806 C CA . ASN A 1 103 ? 9.905 -6.496 -0.956 1.00 73.06 103 ASN A CA 1
ATOM 807 C C . ASN A 1 103 ? 9.226 -5.473 -0.045 1.00 73.06 103 ASN A C 1
ATOM 809 O O . ASN A 1 103 ? 9.890 -4.922 0.833 1.00 73.06 103 ASN A O 1
ATOM 813 N N . PHE A 1 104 ? 7.954 -5.165 -0.277 1.00 74.75 104 PHE A N 1
ATOM 814 C CA . PHE A 1 104 ? 7.258 -4.110 0.442 1.00 74.75 104 PHE A CA 1
ATOM 815 C C . PHE A 1 104 ? 5.872 -4.580 0.843 1.00 74.75 104 PHE A C 1
ATOM 817 O O . P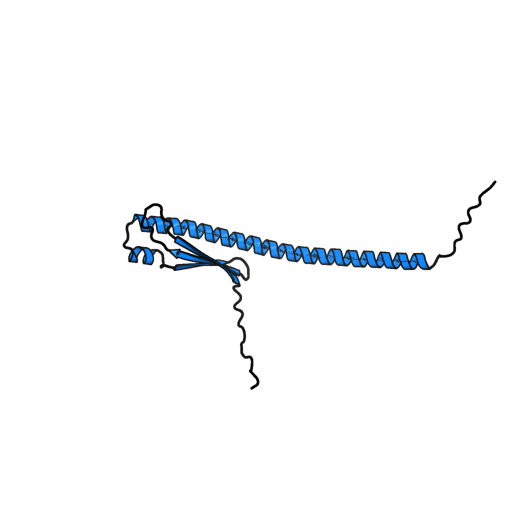HE A 1 104 ? 5.155 -5.151 0.026 1.00 74.75 104 PHE A O 1
ATOM 824 N N . ASP A 1 105 ? 5.483 -4.252 2.066 1.00 82.56 105 ASP A N 1
ATOM 825 C CA . ASP A 1 105 ? 4.129 -4.423 2.561 1.00 82.56 105 ASP A CA 1
ATOM 826 C C . ASP A 1 105 ? 3.528 -3.048 2.869 1.00 82.56 105 ASP A C 1
ATOM 828 O O . ASP A 1 105 ? 4.156 -2.195 3.503 1.00 82.56 105 ASP A O 1
ATOM 832 N N . LEU A 1 106 ? 2.293 -2.829 2.429 1.00 81.62 106 LEU A N 1
ATOM 833 C CA . LEU A 1 106 ? 1.450 -1.739 2.892 1.00 81.62 106 LEU A CA 1
ATOM 834 C C . LEU A 1 106 ? 0.866 -2.130 4.252 1.00 81.62 106 LEU A C 1
ATOM 836 O O . LEU A 1 106 ? 0.116 -3.101 4.366 1.00 81.62 106 LEU A O 1
ATOM 840 N N . VAL A 1 107 ? 1.219 -1.379 5.290 1.00 83.31 107 VAL A N 1
ATOM 841 C CA . VAL A 1 107 ? 0.761 -1.607 6.661 1.00 83.31 107 VAL A CA 1
ATOM 842 C C . VAL A 1 107 ? -0.217 -0.508 7.049 1.00 83.31 107 VAL A C 1
ATOM 844 O O . VAL A 1 107 ? 0.125 0.677 7.037 1.00 83.31 107 VAL A O 1
ATOM 847 N N . LEU A 1 108 ? -1.428 -0.918 7.417 1.00 83.12 108 LEU A N 1
ATOM 848 C CA . LEU A 1 108 ? -2.455 -0.044 7.966 1.00 83.12 108 LEU A CA 1
ATOM 849 C C . LEU A 1 108 ? -2.610 -0.308 9.458 1.00 83.12 108 LEU A C 1
ATOM 851 O O . LEU A 1 108 ? -2.846 -1.446 9.871 1.00 83.12 108 LEU A O 1
ATOM 855 N N . THR A 1 109 ? -2.519 0.758 10.247 1.00 83.06 109 THR A N 1
ATOM 856 C CA . THR A 1 109 ? -2.766 0.741 11.687 1.00 83.06 109 THR A CA 1
ATOM 857 C C . THR A 1 109 ? -3.977 1.603 11.998 1.00 83.06 109 THR A C 1
ATOM 859 O O . THR A 1 109 ? -3.999 2.811 11.735 1.00 83.06 109 THR A O 1
ATOM 862 N N . LEU A 1 110 ? -4.992 0.969 12.571 1.00 85.69 110 LEU A N 1
ATOM 863 C CA . LEU A 1 110 ? -6.275 1.576 12.875 1.00 85.69 110 LEU A CA 1
ATOM 864 C C . LEU A 1 110 ? -6.544 1.515 14.364 1.00 85.69 110 LEU A C 1
ATOM 866 O O . LEU A 1 110 ? -6.346 0.483 14.998 1.00 85.69 110 LEU A O 1
ATOM 870 N N . GLU A 1 111 ? -7.053 2.613 14.899 1.00 85.38 111 GLU A N 1
ATOM 871 C CA . GLU A 1 111 ? -7.641 2.657 16.227 1.00 85.38 111 GLU A CA 1
ATOM 872 C C . GLU A 1 111 ? -9.154 2.465 16.098 1.00 85.38 111 GLU A C 1
ATOM 874 O O . GLU A 1 111 ? -9.835 3.258 15.441 1.00 85.38 111 GLU A O 1
ATOM 879 N N . ILE A 1 112 ? -9.686 1.410 16.713 1.00 85.81 112 ILE A N 1
ATOM 880 C CA . ILE A 1 112 ? -11.125 1.147 16.739 1.00 85.81 112 ILE A CA 1
ATOM 881 C C . ILE A 1 112 ? -11.784 2.098 17.734 1.00 85.81 112 ILE A C 1
ATOM 883 O O . ILE A 1 112 ? -11.366 2.217 18.889 1.00 85.81 112 ILE A O 1
ATOM 887 N N . LEU A 1 113 ? -12.849 2.758 17.290 1.00 85.06 113 LEU A N 1
ATOM 888 C CA . LEU A 1 113 ? -13.635 3.696 18.075 1.00 85.06 113 LEU A CA 1
ATOM 889 C C . LEU A 1 113 ? -15.047 3.144 18.281 1.00 85.06 113 LEU A C 1
ATOM 891 O O . LEU A 1 113 ? -15.610 2.445 17.441 1.00 85.06 113 LEU A O 1
ATOM 895 N N . ARG A 1 114 ? -15.649 3.491 19.420 1.00 79.25 114 ARG A N 1
ATOM 896 C CA . ARG A 1 114 ? -17.081 3.297 19.637 1.00 79.25 114 ARG A CA 1
ATOM 897 C C . ARG A 1 114 ? -17.754 4.666 19.645 1.00 79.25 114 ARG A C 1
ATOM 899 O O . ARG A 1 114 ? -17.540 5.431 20.594 1.00 79.25 114 ARG A O 1
ATOM 906 N N . PRO A 1 115 ? -18.544 5.012 18.620 1.00 79.12 115 PRO A N 1
ATOM 907 C CA . PRO A 1 115 ? -19.133 6.334 18.549 1.00 79.12 115 PRO A CA 1
ATOM 908 C C . PRO A 1 115 ? -20.225 6.490 19.619 1.00 79.12 115 PRO A C 1
ATOM 910 O O . PRO A 1 115 ? -21.111 5.651 19.783 1.00 79.12 115 PRO A O 1
ATOM 913 N N . ARG A 1 116 ? -20.158 7.584 20.388 1.00 70.75 116 ARG A N 1
ATOM 914 C CA . ARG A 1 116 ? -21.181 7.918 21.404 1.00 70.75 116 ARG A CA 1
ATOM 915 C C . ARG A 1 116 ? -22.474 8.451 20.782 1.00 70.75 116 ARG A C 1
ATOM 917 O O . ARG A 1 116 ? -23.493 8.527 21.459 1.00 70.75 116 ARG A O 1
ATOM 924 N N . THR A 1 117 ? -22.413 8.827 19.511 1.00 68.44 117 THR A N 1
ATOM 925 C CA . THR A 1 117 ? -23.510 9.352 18.701 1.00 68.44 117 THR A CA 1
ATOM 926 C C . THR A 1 117 ? -23.622 8.520 17.424 1.00 68.44 117 THR A C 1
ATOM 928 O O . THR A 1 117 ? -22.584 8.160 16.878 1.00 68.44 117 THR A O 1
ATOM 931 N N . PRO A 1 118 ? -24.829 8.256 16.903 1.00 64.94 118 PRO A N 1
ATOM 932 C CA . PRO A 1 118 ? -25.033 7.371 15.750 1.00 64.94 118 PRO A CA 1
ATOM 933 C C . PRO A 1 118 ? -24.379 7.839 14.434 1.00 64.94 118 PRO A C 1
ATOM 935 O O . PRO A 1 118 ? -24.302 7.058 13.499 1.00 64.94 118 PRO A O 1
ATOM 938 N N . GLU A 1 119 ? -23.886 9.079 14.361 1.00 68.88 119 GLU A N 1
ATOM 939 C CA . GLU A 1 119 ? -23.168 9.629 13.196 1.00 68.88 119 GLU A CA 1
ATOM 940 C C . GLU A 1 119 ? -21.633 9.673 13.374 1.00 68.88 119 GLU A C 1
ATOM 942 O O . GLU A 1 119 ? -20.930 10.320 12.600 1.00 68.88 119 GLU A O 1
ATOM 947 N N . GLY A 1 120 ? -21.085 9.060 14.429 1.00 74.81 120 GLY A N 1
ATOM 948 C CA . GLY A 1 120 ? -19.640 9.077 14.680 1.00 74.81 120 GLY A CA 1
ATOM 949 C C . GLY A 1 120 ? -18.873 7.996 13.899 1.00 74.81 120 GLY A C 1
ATOM 950 O O . GLY A 1 120 ? -19.432 6.938 13.628 1.00 74.81 120 GLY A O 1
ATOM 951 N N . PRO A 1 121 ? -17.581 8.214 13.590 1.00 80.38 121 PRO A N 1
ATOM 952 C CA . PRO A 1 121 ? -16.751 7.220 12.907 1.00 80.38 121 PRO A CA 1
ATOM 953 C C . PRO A 1 121 ? -16.453 6.004 13.803 1.00 80.38 121 PRO A C 1
ATOM 955 O O . PRO A 1 121 ? -16.178 6.160 14.998 1.00 80.38 121 PRO A O 1
ATOM 958 N N . PHE A 1 122 ? -16.463 4.800 13.219 1.00 83.31 122 PHE A N 1
ATOM 959 C CA . PHE A 1 122 ? -16.187 3.529 13.915 1.00 83.31 122 PHE A CA 1
ATOM 960 C C . PHE A 1 122 ? -14.697 3.215 14.073 1.00 83.31 122 PHE A C 1
ATOM 962 O O . PHE A 1 122 ? -14.308 2.389 14.896 1.00 83.31 122 PHE A O 1
ATOM 969 N N . TYR A 1 123 ? -13.836 3.886 13.317 1.00 84.12 123 TYR A N 1
ATOM 970 C CA . TYR A 1 123 ? -12.393 3.736 13.420 1.00 84.12 123 TYR A CA 1
ATOM 971 C C . TYR A 1 123 ? -11.685 5.020 13.001 1.00 84.12 123 TYR A C 1
ATOM 973 O O . TYR A 1 123 ? -12.249 5.893 12.337 1.00 84.12 123 TYR A O 1
ATOM 981 N N . ARG A 1 124 ? -10.417 5.133 13.387 1.00 83.25 124 ARG A N 1
ATOM 982 C CA . ARG A 1 124 ? -9.509 6.180 12.931 1.00 83.25 124 ARG A CA 1
ATOM 983 C C . ARG A 1 124 ? -8.247 5.535 12.386 1.00 83.25 124 ARG A C 1
ATOM 985 O O . ARG A 1 124 ? -7.622 4.725 13.063 1.00 83.25 124 ARG A O 1
ATOM 992 N N . LEU A 1 125 ? -7.862 5.917 11.173 1.00 81.88 125 LEU A N 1
ATOM 993 C CA . LEU A 1 125 ? -6.561 5.554 10.630 1.00 81.88 125 LEU A CA 1
ATOM 994 C C . LEU A 1 125 ? -5.485 6.332 11.399 1.00 81.88 125 LEU A C 1
ATOM 996 O O . LEU A 1 125 ? -5.452 7.562 11.352 1.00 81.88 125 LEU A O 1
ATOM 1000 N N . THR A 1 126 ? -4.646 5.617 12.145 1.00 72.50 126 THR A N 1
ATOM 1001 C CA . THR A 1 126 ? -3.601 6.209 13.000 1.00 72.50 126 THR A CA 1
ATOM 1002 C C . THR A 1 126 ? -2.239 6.174 12.312 1.00 72.50 126 THR A C 1
ATOM 1004 O O . THR A 1 126 ? -1.391 7.024 12.580 1.00 72.50 126 THR A O 1
ATOM 1007 N N . GLY A 1 127 ? -2.038 5.244 11.376 1.00 64.94 127 GLY A N 1
ATOM 1008 C CA . GLY A 1 127 ? -0.836 5.189 10.560 1.00 64.94 127 GLY A CA 1
ATOM 1009 C C . GLY A 1 127 ? -1.044 4.404 9.272 1.00 64.94 127 GLY A C 1
ATOM 1010 O O . GLY A 1 127 ? -1.641 3.330 9.274 1.00 64.94 127 GLY A O 1
ATOM 1011 N N . GLU A 1 128 ? -0.508 4.947 8.187 1.00 74.56 128 GLU A N 1
ATOM 1012 C CA . GLU A 1 128 ? -0.259 4.239 6.937 1.00 74.56 128 GLU A CA 1
ATOM 1013 C C . GLU A 1 128 ? 1.250 4.272 6.705 1.00 74.56 128 GLU A C 1
ATOM 1015 O O . GLU A 1 128 ? 1.873 5.338 6.761 1.00 74.56 128 GLU A O 1
ATOM 1020 N N . LYS A 1 129 ? 1.858 3.107 6.490 1.00 75.31 129 LYS A N 1
ATOM 1021 C CA . LYS A 1 129 ? 3.285 3.025 6.188 1.00 75.31 129 LYS A CA 1
ATOM 1022 C C . LYS A 1 129 ? 3.560 1.880 5.229 1.00 75.31 129 LYS A C 1
ATOM 1024 O O . LYS A 1 129 ? 3.087 0.767 5.429 1.00 75.31 129 LYS A O 1
ATOM 1029 N N . THR A 1 130 ? 4.390 2.144 4.230 1.00 62.59 130 THR A N 1
ATOM 1030 C CA . THR A 1 130 ? 5.002 1.098 3.414 1.00 62.59 130 THR A CA 1
ATOM 1031 C C . THR A 1 130 ? 6.267 0.621 4.123 1.00 62.59 130 THR A C 1
ATOM 1033 O O . THR A 1 130 ? 7.213 1.393 4.307 1.00 62.59 130 THR A O 1
ATOM 1036 N N . GLU A 1 131 ? 6.280 -0.625 4.582 1.00 73.88 131 GLU A N 1
ATOM 1037 C CA . GLU A 1 131 ? 7.440 -1.229 5.238 1.00 73.88 131 GLU A CA 1
ATOM 1038 C C . GLU A 1 131 ? 8.151 -2.172 4.274 1.00 73.88 131 GLU A C 1
ATOM 1040 O O . GLU A 1 131 ? 7.521 -3.000 3.622 1.00 73.88 131 GLU A O 1
ATOM 1045 N N . SER A 1 132 ? 9.476 -2.057 4.175 1.00 56.06 132 SER A N 1
ATOM 1046 C CA . SER A 1 132 ? 10.268 -3.043 3.445 1.00 56.06 132 SER A CA 1
ATOM 1047 C C . SER A 1 132 ? 10.263 -4.367 4.214 1.00 56.06 132 SER A C 1
ATOM 1049 O O . SER A 1 132 ? 10.713 -4.415 5.357 1.00 56.06 132 SER A O 1
ATOM 1051 N N . THR A 1 133 ? 9.827 -5.456 3.585 1.00 59.06 133 THR A N 1
ATOM 1052 C CA . THR A 1 133 ? 9.796 -6.821 4.149 1.00 59.06 133 THR A CA 1
ATOM 1053 C C . THR A 1 133 ? 11.211 -7.405 4.348 1.00 59.06 133 THR A C 1
ATOM 1055 O O . THR A 1 133 ? 11.398 -8.448 4.977 1.00 59.06 133 THR A O 1
ATOM 1058 N N . VAL A 1 134 ? 12.251 -6.720 3.859 1.00 47.69 134 VAL A N 1
ATOM 1059 C CA . VAL A 1 134 ? 13.655 -7.088 4.079 1.00 47.69 134 VAL A CA 1
ATOM 1060 C C . VAL A 1 134 ? 14.062 -6.729 5.508 1.00 47.69 134 VAL A C 1
ATOM 1062 O O . VAL A 1 134 ? 14.306 -5.569 5.840 1.00 47.69 134 VAL A O 1
ATOM 1065 N N . THR A 1 135 ? 14.184 -7.744 6.363 1.00 40.66 135 THR A N 1
ATOM 1066 C CA . THR A 1 135 ? 14.795 -7.589 7.688 1.00 40.66 135 THR A CA 1
ATOM 1067 C C . THR A 1 135 ? 16.290 -7.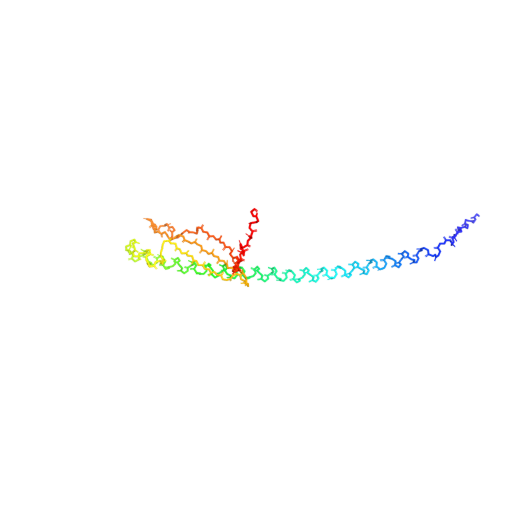335 7.499 1.00 40.66 135 THR A C 1
ATOM 1069 O O . THR A 1 135 ? 17.072 -8.273 7.346 1.00 40.66 135 THR A O 1
ATOM 1072 N N . TYR A 1 136 ? 16.712 -6.070 7.477 1.00 44.16 136 TYR A N 1
ATOM 1073 C CA . TYR A 1 136 ? 18.132 -5.739 7.576 1.00 44.16 136 TYR A CA 1
ATOM 1074 C C . TYR A 1 136 ? 18.615 -6.134 8.973 1.00 44.16 136 TYR A C 1
ATOM 1076 O O . TYR A 1 136 ? 18.418 -5.411 9.949 1.00 44.16 136 TYR A O 1
ATOM 1084 N N . ASN A 1 137 ? 19.234 -7.308 9.075 1.00 41.91 137 ASN A N 1
ATOM 1085 C CA . ASN A 1 137 ? 20.039 -7.669 10.231 1.00 41.91 137 ASN A CA 1
ATOM 1086 C C . ASN A 1 137 ? 21.293 -6.787 10.194 1.00 41.91 137 ASN A C 1
ATOM 1088 O O . ASN A 1 137 ? 22.260 -7.095 9.497 1.00 41.91 137 ASN A O 1
ATOM 1092 N N . TYR A 1 138 ? 21.236 -5.637 10.866 1.00 45.75 138 TYR A N 1
ATOM 1093 C CA . TYR A 1 138 ? 22.429 -4.853 11.144 1.00 45.75 138 TYR A CA 1
ATOM 1094 C C . TYR A 1 138 ? 23.284 -5.670 12.107 1.00 45.75 138 TYR A C 1
ATOM 1096 O O . TYR A 1 138 ? 23.045 -5.673 13.315 1.00 45.75 138 TYR A O 1
ATOM 1104 N N . ASP A 1 139 ? 24.254 -6.392 11.548 1.00 46.97 139 ASP A N 1
ATOM 1105 C CA . ASP A 1 139 ? 25.291 -7.065 12.313 1.00 46.97 139 ASP A CA 1
ATOM 1106 C C . ASP A 1 139 ? 26.102 -6.002 13.060 1.00 46.97 139 ASP A C 1
ATOM 1108 O O . ASP A 1 139 ? 26.996 -5.348 12.521 1.00 46.97 139 ASP A O 1
ATOM 1112 N N . ASN A 1 140 ? 25.699 -5.754 14.303 1.00 56.09 140 ASN A N 1
ATOM 1113 C CA . ASN A 1 140 ? 26.256 -4.708 15.142 1.00 56.09 140 ASN A CA 1
ATOM 1114 C C . ASN A 1 140 ? 27.474 -5.213 15.935 1.00 56.09 140 ASN A C 1
ATOM 1116 O O . ASN A 1 140 ? 27.824 -4.619 16.957 1.00 56.09 140 ASN A O 1
ATOM 1120 N N . THR A 1 141 ? 28.155 -6.279 15.486 1.00 56.03 141 THR A N 1
ATOM 1121 C CA . THR A 1 141 ? 29.449 -6.716 16.042 1.00 56.03 141 THR A CA 1
ATOM 1122 C C . THR A 1 141 ? 30.600 -5.806 15.604 1.00 56.03 141 THR A C 1
ATOM 1124 O O . THR A 1 141 ? 31.668 -6.260 15.191 1.00 56.03 141 THR A O 1
ATOM 1127 N N . LEU A 1 142 ? 30.409 -4.493 15.716 1.00 59.41 142 LEU A N 1
ATOM 1128 C CA . LEU A 1 142 ? 31.511 -3.545 15.710 1.00 59.41 142 LEU A CA 1
ATOM 1129 C C . LEU A 1 142 ? 32.332 -3.779 16.983 1.00 59.41 142 LEU A C 1
ATOM 1131 O O . LEU A 1 142 ? 31.938 -3.399 18.085 1.00 59.41 142 LEU A O 1
ATOM 1135 N N . SER A 1 143 ? 33.490 -4.419 16.833 1.00 51.50 143 SER A N 1
ATOM 1136 C CA . SER A 1 143 ? 34.520 -4.461 17.865 1.00 51.50 143 SER A CA 1
ATOM 1137 C C . SER A 1 143 ? 35.028 -3.040 18.104 1.00 51.50 143 SER A C 1
ATOM 1139 O O . SER A 1 143 ? 35.836 -2.521 17.333 1.00 51.50 143 SER A O 1
ATOM 1141 N N . VAL A 1 144 ? 34.533 -2.397 19.162 1.00 58.75 144 VAL A N 1
ATOM 1142 C CA . VAL A 1 144 ? 35.084 -1.131 19.647 1.00 58.75 144 VAL A CA 1
ATOM 1143 C C . VAL A 1 144 ? 36.503 -1.426 20.129 1.00 58.75 144 VAL A C 1
ATOM 1145 O O . VAL A 1 144 ? 36.690 -2.093 21.147 1.00 58.75 144 VAL A O 1
ATOM 1148 N N . VAL A 1 145 ? 37.514 -0.997 19.372 1.00 58.53 145 VAL A N 1
ATOM 1149 C CA . VAL A 1 145 ? 38.903 -1.045 19.839 1.00 58.53 145 VAL A CA 1
ATOM 1150 C C . VAL A 1 145 ? 39.000 -0.062 21.007 1.00 58.53 145 VAL A C 1
ATOM 1152 O O . VAL A 1 145 ? 38.734 1.126 20.831 1.00 58.53 145 VAL A O 1
ATOM 1155 N N . LYS A 1 146 ? 39.272 -0.591 22.201 1.00 49.28 146 LYS A N 1
ATOM 1156 C CA . LYS A 1 146 ? 39.438 0.170 23.443 1.00 49.28 146 LYS A CA 1
ATOM 1157 C C . LYS A 1 146 ? 40.806 0.838 23.506 1.00 49.28 146 LYS A C 1
ATOM 1159 O O . LYS A 1 146 ? 41.780 0.196 23.055 1.00 49.28 146 LYS A O 1
#

Sequence (146 aa):
MSRSRRITTTGGGFSLILLLFILLSLVCFATLSIASARADEKLAEKYRDQNDSYYHALNEAHAWLEDLDRDLETLYRDGASEEAYFAAAGGRELTKRFSAGENFDLVLTLEILRPRTPEGPFYRLTGEKTESTVTYNYDNTLSVVK

pLDDT: mean 76.03, std 13.72, range [40.66, 94.19]

Nearest PDB structures (foldseek):
  2oct-assembly1_A  TM=6.368E-01  e=1.682E+00  Homo sapiens
  3a2s-assembly1_X  TM=4.830E-01  e=9.707E+00  Neisseria meningitidis

Solvent-accessible surface area (backbone atoms only — not comparable to full-atom values): 8597 Å² total; per-residue (Å²): 139,84,86,81,79,78,81,78,91,77,65,91,64,62,62,56,56,52,49,50,50,52,52,52,49,50,52,52,49,50,52,49,52,53,52,47,51,53,52,51,48,59,48,50,50,53,52,49,55,45,51,53,28,37,53,51,25,50,52,53,49,49,55,52,49,55,52,48,50,55,51,53,50,50,49,56,72,72,62,56,54,74,70,57,42,34,59,72,68,68,35,57,59,48,78,50,78,31,68,24,49,98,50,29,28,41,35,42,33,32,36,54,45,81,51,94,48,100,86,48,63,57,57,41,84,75,42,78,46,80,42,64,70,66,80,77,77,74,80,75,82,70,79,78,83,126